Protein AF-A0A1S1N8Z8-F1 (afdb_monomer_lite)

Organism: NCBI:txid327939

Sequence (126 aa):
MLSERLNSHNNQYVTSILIVSSILLLSACQHTKTEQGKPEKHYDFDHKVHYEQTQYNNAHYLLQIKSDNYRHFLQQSVFLLRHSKRLCQGSTAQITLQQGVQSLEKLPTSPRPYQPDLIAEVRCIK

Structure (mmCIF, N/CA/C/O backbone):
data_AF-A0A1S1N8Z8-F1
#
_entry.id   AF-A0A1S1N8Z8-F1
#
loop_
_atom_site.group_PDB
_atom_site.id
_atom_site.type_symbol
_atom_site.label_atom_id
_atom_site.label_alt_id
_atom_site.label_comp_id
_atom_site.label_asym_id
_atom_site.label_entity_id
_atom_site.label_seq_id
_atom_site.pdbx_PDB_ins_code
_atom_site.Cartn_x
_atom_site.Cartn_y
_atom_site.Cartn_z
_atom_site.occupancy
_atom_site.B_iso_or_equiv
_atom_site.auth_seq_id
_atom_site.auth_comp_id
_atom_site.auth_asym_id
_atom_site.auth_atom_id
_atom_site.pdbx_PDB_model_num
ATOM 1 N N . MET A 1 1 ? -41.726 22.621 59.724 1.00 53.00 1 MET A N 1
ATOM 2 C CA . MET A 1 1 ? -42.323 22.272 58.414 1.00 53.00 1 MET A CA 1
ATOM 3 C C . MET A 1 1 ? -41.849 23.145 57.238 1.00 53.00 1 MET A C 1
ATOM 5 O O . MET A 1 1 ? -41.578 22.581 56.188 1.00 53.00 1 MET A O 1
ATOM 9 N N . LEU A 1 2 ? -41.697 24.479 57.354 1.00 53.66 2 LEU A N 1
ATOM 10 C CA . LEU A 1 2 ? -41.167 25.317 56.247 1.00 53.66 2 LEU A CA 1
ATOM 11 C C . LEU A 1 2 ? -39.653 25.136 55.988 1.00 53.66 2 LEU A C 1
ATOM 13 O O . LEU A 1 2 ? -39.215 25.155 54.841 1.00 53.66 2 LEU A O 1
ATOM 17 N N . SER A 1 3 ? -38.866 24.915 57.047 1.00 52.09 3 SER A N 1
ATOM 18 C CA . SER A 1 3 ? -37.403 24.746 56.972 1.00 52.09 3 SER A CA 1
ATOM 19 C C . SER A 1 3 ? -36.970 23.482 56.206 1.00 52.09 3 SER A C 1
ATOM 21 O O . SER A 1 3 ? -36.015 23.529 55.435 1.00 52.09 3 SER A O 1
ATOM 23 N N . GLU A 1 4 ? -37.714 22.378 56.320 1.00 53.31 4 GLU A N 1
ATOM 24 C CA . GLU A 1 4 ? -37.401 21.118 55.623 1.00 53.31 4 GLU A CA 1
ATOM 25 C C . GLU A 1 4 ? -37.649 21.201 54.108 1.00 53.31 4 GLU A C 1
ATOM 27 O O . GLU A 1 4 ? -36.895 20.625 53.324 1.00 53.31 4 GLU A O 1
ATOM 32 N N . ARG A 1 5 ? -38.657 21.975 53.671 1.00 52.47 5 ARG A N 1
ATOM 33 C CA . ARG A 1 5 ? -38.945 22.185 52.240 1.00 52.47 5 ARG A CA 1
ATOM 34 C C . ARG A 1 5 ? -37.878 23.034 51.543 1.00 52.47 5 ARG A C 1
ATOM 36 O O . ARG A 1 5 ? -37.499 22.719 50.420 1.00 52.47 5 ARG A O 1
ATOM 43 N N . LEU A 1 6 ? -37.357 24.068 52.209 1.00 55.50 6 LEU A N 1
ATOM 44 C CA . LEU A 1 6 ? -36.258 24.897 51.685 1.00 55.50 6 LEU A CA 1
ATOM 45 C C . LEU A 1 6 ? -34.965 24.084 51.505 1.00 55.50 6 LEU A C 1
ATOM 47 O O . LEU A 1 6 ? -34.266 24.240 50.506 1.00 55.50 6 LEU A O 1
ATOM 51 N N . ASN A 1 7 ? -34.687 23.169 52.438 1.00 57.97 7 ASN A N 1
ATOM 52 C CA . ASN A 1 7 ? -33.503 22.313 52.390 1.00 57.97 7 ASN A CA 1
ATOM 53 C C . ASN A 1 7 ? -33.595 21.255 51.271 1.00 57.97 7 ASN A C 1
ATOM 55 O O . ASN A 1 7 ? -32.620 20.987 50.572 1.00 57.97 7 ASN A O 1
ATOM 59 N N . SER A 1 8 ? -34.795 20.707 51.043 1.00 59.22 8 SER A N 1
ATOM 60 C CA . SER A 1 8 ? -35.063 19.767 49.948 1.00 59.22 8 SER A CA 1
ATOM 61 C C . SER A 1 8 ? -34.877 20.406 48.565 1.00 59.22 8 SER A C 1
ATOM 63 O O . SER A 1 8 ? -34.220 19.810 47.712 1.00 59.22 8 SER A O 1
ATOM 65 N N . HIS A 1 9 ? -35.366 21.635 48.358 1.00 60.66 9 HIS A N 1
ATOM 66 C CA . HIS A 1 9 ? -35.179 22.347 47.092 1.00 60.66 9 HIS A CA 1
ATOM 67 C C . HIS A 1 9 ? -33.708 22.686 46.825 1.00 60.66 9 HIS A C 1
ATOM 69 O O . HIS A 1 9 ? -33.224 22.426 45.726 1.00 60.66 9 HIS A O 1
ATOM 75 N N . ASN A 1 10 ? -32.968 23.188 47.821 1.00 65.81 10 ASN A N 1
ATOM 76 C CA . ASN A 1 10 ? -31.536 23.475 47.664 1.00 65.81 10 ASN A CA 1
ATOM 77 C C . ASN A 1 10 ? -30.730 22.228 47.280 1.00 65.81 10 ASN A C 1
ATOM 79 O O . ASN A 1 10 ? -29.879 22.296 46.396 1.00 65.81 10 ASN A O 1
ATOM 83 N N . ASN A 1 11 ? -31.035 21.074 47.877 1.00 69.19 11 ASN A N 1
ATOM 84 C CA . ASN A 1 11 ? -30.355 19.821 47.550 1.00 69.19 11 ASN A CA 1
ATOM 85 C C . ASN A 1 11 ? -30.661 19.348 46.111 1.00 69.19 11 ASN A C 1
ATOM 87 O O . ASN A 1 11 ? -29.798 18.804 45.420 1.00 69.19 11 ASN A O 1
ATOM 91 N N . GLN A 1 12 ? -31.873 19.621 45.619 1.00 76.31 12 GLN A N 1
ATOM 92 C CA . GLN A 1 12 ? -32.294 19.311 44.249 1.00 76.31 12 GLN A CA 1
ATOM 93 C C . GLN A 1 12 ? -31.627 20.223 43.197 1.00 76.31 12 GLN A C 1
ATOM 95 O O . GLN A 1 12 ?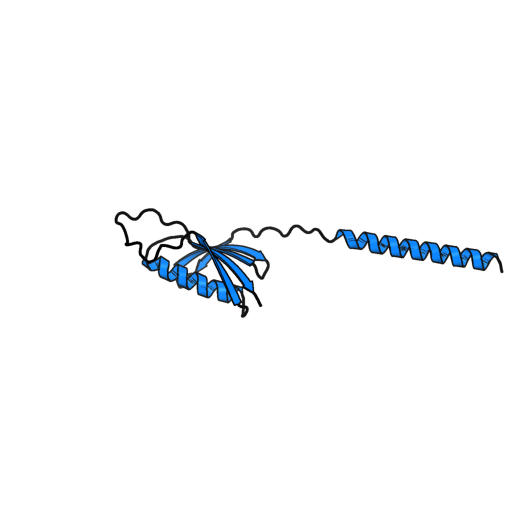 -31.274 19.771 42.105 1.00 76.31 12 GLN A O 1
ATOM 100 N N . TYR A 1 13 ? -31.376 21.492 43.535 1.00 79.06 13 TYR A N 1
ATOM 101 C CA . TYR A 1 13 ? -30.597 22.405 42.691 1.00 79.06 13 TYR A CA 1
ATOM 102 C C . TYR A 1 13 ? -29.112 22.029 42.656 1.00 79.06 13 TYR A C 1
ATOM 104 O O . TYR A 1 13 ? -28.520 21.981 41.579 1.00 79.06 13 TYR A O 1
ATOM 112 N N . VAL A 1 14 ? -28.520 21.696 43.807 1.00 78.69 14 VAL A N 1
ATOM 113 C CA . VAL A 1 14 ? -27.109 21.279 43.899 1.00 78.69 14 VAL A CA 1
ATOM 114 C C . VAL A 1 14 ? -26.858 19.992 43.109 1.00 78.69 14 VAL A C 1
ATOM 116 O O . VAL A 1 14 ? -25.896 19.915 42.347 1.00 78.69 14 VAL A O 1
ATOM 119 N N . THR A 1 15 ? -27.752 19.005 43.213 1.00 76.81 15 THR A N 1
ATOM 120 C CA . THR A 1 15 ? -27.665 17.766 42.419 1.00 76.81 15 THR A CA 1
ATOM 121 C C . THR A 1 15 ? -27.813 18.025 40.920 1.00 76.81 15 THR A C 1
ATOM 123 O O . THR A 1 15 ? -27.038 17.484 40.134 1.00 76.81 15 THR A O 1
ATOM 126 N N . SER A 1 16 ? -28.724 18.910 40.511 1.00 79.31 16 SER A N 1
ATOM 127 C CA . SER A 1 16 ? -28.884 19.288 39.098 1.00 79.31 16 SER A CA 1
ATOM 128 C C . SER A 1 16 ? -27.631 19.976 38.535 1.00 79.31 16 SER A C 1
ATOM 130 O O . SER A 1 16 ? -27.189 19.649 37.434 1.00 79.31 16 SER A O 1
ATOM 132 N N . ILE A 1 17 ? -27.002 20.870 39.307 1.00 83.62 17 ILE A N 1
ATOM 133 C CA . ILE A 1 17 ? -25.749 21.544 38.924 1.00 83.62 17 ILE A CA 1
ATOM 134 C C . ILE A 1 17 ? -24.599 20.535 38.783 1.00 83.62 17 ILE A C 1
ATOM 136 O O . ILE A 1 17 ? -23.828 20.610 37.824 1.00 83.62 17 ILE A O 1
ATOM 140 N N . LEU A 1 18 ? -24.499 19.559 39.691 1.00 81.88 18 LEU A N 1
ATOM 141 C CA . LEU A 1 18 ? -23.475 18.509 39.635 1.00 81.88 18 LEU A CA 1
ATOM 142 C C . LEU A 1 18 ? -23.629 17.607 38.403 1.00 81.88 18 LEU A C 1
ATOM 144 O O . LEU A 1 18 ? -22.630 17.251 37.777 1.00 81.88 18 LEU A O 1
ATOM 148 N N . ILE A 1 19 ? -24.863 17.277 38.018 1.00 85.19 19 IL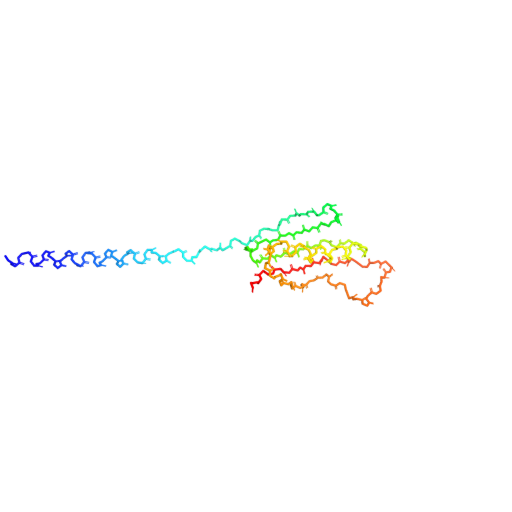E A N 1
ATOM 149 C CA . ILE A 1 19 ? -25.148 16.470 36.823 1.00 85.19 19 ILE A CA 1
ATOM 150 C C . ILE A 1 19 ? -24.776 17.241 35.551 1.00 85.19 19 ILE A C 1
ATOM 152 O O . ILE A 1 19 ? -24.074 16.706 34.695 1.00 85.19 19 ILE A O 1
ATOM 156 N N . VAL A 1 20 ? -25.180 18.510 35.440 1.00 83.94 20 VAL A N 1
ATOM 157 C CA . VAL A 1 20 ? -24.859 19.350 34.271 1.00 83.94 20 VAL A CA 1
ATOM 158 C C . VAL A 1 20 ? -23.349 19.573 34.142 1.00 83.94 20 VAL A C 1
ATOM 160 O O . VAL A 1 20 ? -22.803 19.444 33.047 1.00 83.94 20 VAL A O 1
ATOM 163 N N . SER A 1 21 ? -22.658 19.834 35.256 1.00 81.06 21 SER A N 1
ATOM 164 C CA . SER A 1 21 ? -21.194 19.960 35.296 1.00 81.06 21 SER A CA 1
ATOM 165 C C . SER A 1 21 ? -20.501 18.677 34.823 1.00 81.06 21 SER A C 1
ATOM 167 O O . SER A 1 21 ? -19.583 18.719 34.004 1.00 81.06 21 SER A O 1
ATOM 169 N N . SER A 1 22 ? -21.009 17.521 35.258 1.00 78.88 22 SER A N 1
ATOM 170 C CA . SER A 1 22 ? -20.484 16.216 34.854 1.00 78.88 22 SER A CA 1
ATOM 171 C C . SER A 1 22 ? -20.654 15.982 33.349 1.00 78.88 22 SER A C 1
ATOM 173 O O . SER A 1 22 ? -19.701 15.583 32.691 1.00 78.88 22 SER A O 1
ATOM 175 N N . ILE A 1 23 ? -21.817 16.298 32.767 1.00 80.50 23 ILE A N 1
ATOM 176 C CA . ILE A 1 23 ? -22.068 16.145 31.320 1.00 80.50 23 ILE A CA 1
ATOM 177 C C . ILE A 1 23 ? -21.126 17.029 30.485 1.00 80.50 23 ILE A C 1
ATOM 179 O O . ILE A 1 23 ? -20.619 16.584 29.455 1.00 80.50 23 ILE A O 1
ATOM 183 N N . LEU A 1 24 ? -20.846 18.257 30.934 1.00 77.38 24 LEU A N 1
ATOM 184 C CA . LEU A 1 24 ? -19.939 19.172 30.231 1.00 77.38 24 LEU A CA 1
ATOM 185 C C . LEU A 1 24 ? -18.493 18.650 30.200 1.00 77.38 24 LEU A C 1
ATOM 187 O O . LEU A 1 24 ? -17.830 18.758 29.166 1.00 77.38 24 LEU A O 1
ATOM 191 N N . LEU A 1 25 ? -18.026 18.011 31.278 1.00 76.12 25 LEU A N 1
ATOM 192 C CA . LEU A 1 25 ? -16.676 17.441 31.358 1.00 76.12 25 LEU A CA 1
ATOM 193 C C . LEU A 1 25 ? -16.454 16.240 30.418 1.00 76.12 25 LEU A C 1
ATOM 195 O O . LEU A 1 25 ? -15.333 16.046 29.951 1.00 76.12 25 LEU A O 1
ATOM 199 N N . LEU A 1 26 ? -17.495 15.473 30.064 1.00 71.06 26 LEU A N 1
ATOM 200 C CA . LEU A 1 26 ? -17.364 14.347 29.122 1.00 71.06 26 LEU A CA 1
ATOM 201 C C . LEU A 1 26 ? -17.182 14.790 27.657 1.00 71.06 26 LEU A C 1
ATOM 203 O O . LEU A 1 26 ? -16.719 14.002 26.830 1.00 71.06 26 LEU A O 1
ATOM 207 N N . SER A 1 27 ? -17.508 16.040 27.311 1.00 67.06 27 SER A N 1
ATOM 208 C CA . SER A 1 27 ? -17.385 16.534 25.929 1.00 67.06 27 SER A CA 1
ATOM 209 C C . SER A 1 27 ? -15.939 16.841 25.498 1.00 67.06 27 SER A C 1
ATOM 211 O O . SER A 1 27 ? -15.660 16.948 24.304 1.00 67.06 27 SER A O 1
ATOM 213 N N . ALA A 1 28 ? -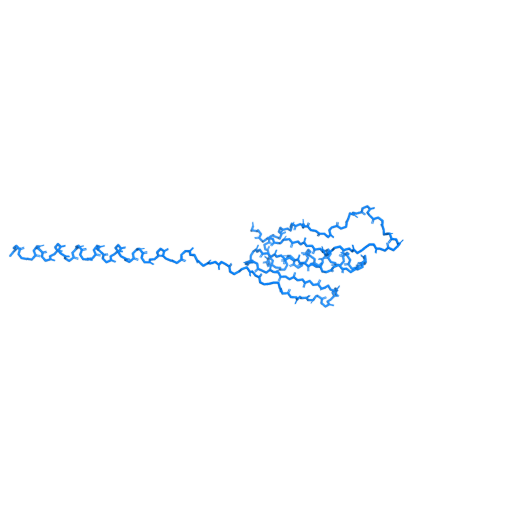14.995 16.909 26.444 1.00 63.03 28 ALA A N 1
ATOM 214 C CA . ALA A 1 28 ? -13.595 17.261 26.190 1.00 63.03 28 ALA A CA 1
ATOM 215 C C . ALA A 1 28 ? -12.748 16.138 25.545 1.00 63.03 28 ALA A C 1
ATOM 217 O O . ALA A 1 28 ? -11.620 16.388 25.124 1.00 63.03 28 ALA A O 1
ATOM 218 N N . CYS A 1 29 ? -13.264 14.908 25.425 1.00 65.12 29 CYS A N 1
ATOM 219 C CA . CYS A 1 29 ? -12.499 13.758 24.917 1.00 65.12 29 CYS A CA 1
ATOM 220 C C . CYS A 1 29 ? -12.550 13.547 23.387 1.00 65.12 29 CYS A C 1
ATOM 222 O O . CYS A 1 29 ? -12.017 12.555 22.899 1.00 65.12 29 CYS A O 1
ATOM 224 N N . GLN A 1 30 ? -13.163 14.438 22.602 1.00 65.94 30 GLN A N 1
ATOM 225 C CA . GLN A 1 30 ? -13.449 14.186 21.173 1.00 65.94 30 GLN A CA 1
ATOM 226 C C . GLN A 1 30 ? -12.334 14.594 20.184 1.00 65.94 30 GLN A C 1
ATOM 228 O O . GLN A 1 30 ? -12.548 14.546 18.974 1.00 65.94 30 GLN A O 1
ATOM 233 N N . HIS A 1 31 ? -11.138 14.995 20.635 1.00 58.78 31 HIS A N 1
ATOM 234 C CA . HIS A 1 31 ? -10.078 15.434 19.713 1.00 58.78 31 HIS A CA 1
ATOM 235 C C . HIS A 1 31 ? -8.696 14.858 20.033 1.00 58.78 31 HIS A C 1
ATOM 237 O O . HIS A 1 31 ? -7.738 15.579 20.303 1.00 58.78 31 HIS A O 1
ATOM 243 N N . THR A 1 32 ? -8.563 13.537 19.951 1.00 60.44 32 THR A N 1
ATOM 244 C CA . THR A 1 32 ? -7.251 12.924 19.719 1.00 60.44 32 THR A CA 1
ATOM 245 C C . THR A 1 32 ? -6.953 12.996 18.227 1.00 60.44 32 THR A C 1
ATOM 247 O O . THR A 1 32 ? -7.586 12.297 17.434 1.00 60.44 32 THR A O 1
ATOM 250 N N . LYS A 1 33 ? -5.996 13.842 17.827 1.00 58.69 33 LYS A N 1
ATOM 251 C CA . LYS A 1 33 ? -5.415 13.777 16.481 1.00 58.69 33 LYS A CA 1
ATOM 252 C C . LYS A 1 33 ? -4.877 12.360 16.292 1.00 58.69 33 LYS A C 1
ATOM 254 O O . LYS A 1 33 ? -3.981 11.953 17.024 1.00 58.69 33 LYS A O 1
ATOM 259 N N . THR A 1 34 ? -5.446 11.603 15.358 1.00 58.94 34 THR A N 1
ATOM 260 C CA . THR A 1 34 ? -4.871 10.325 14.933 1.00 58.94 34 THR A CA 1
ATOM 261 C C . THR A 1 34 ? -3.442 10.608 14.490 1.00 58.94 34 THR A C 1
ATOM 263 O O . THR A 1 34 ? -3.244 11.402 13.567 1.00 58.94 34 THR A O 1
ATOM 266 N N . GLU A 1 35 ? -2.449 10.032 15.172 1.00 60.44 35 GLU A N 1
ATOM 267 C CA . GLU A 1 35 ? -1.073 10.103 14.690 1.00 60.44 35 GL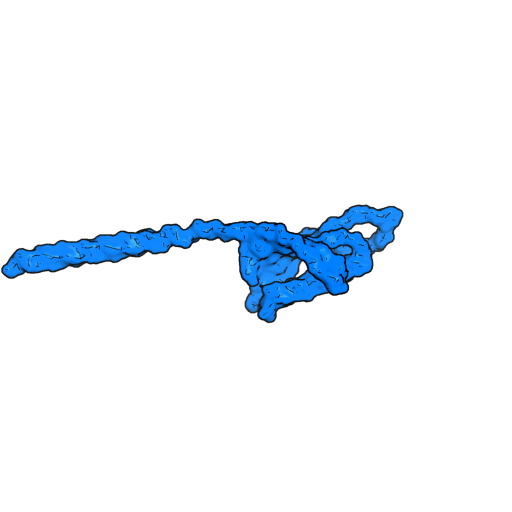U A CA 1
ATOM 268 C C . GLU A 1 35 ? -1.065 9.544 13.268 1.00 60.44 35 GLU A C 1
ATOM 270 O O . GLU A 1 35 ? -1.493 8.414 13.029 1.00 60.44 35 GLU A O 1
ATOM 275 N N . GLN A 1 36 ? -0.656 10.363 12.299 1.00 68.62 36 GLN A N 1
ATOM 276 C CA . GLN A 1 36 ? -0.410 9.857 10.958 1.00 68.62 36 GLN A CA 1
ATOM 277 C C . GLN A 1 36 ? 0.671 8.786 11.089 1.00 68.62 36 GLN A C 1
ATOM 279 O O . GLN A 1 36 ? 1.731 9.057 11.658 1.00 68.62 36 GLN A O 1
ATOM 284 N N . GLY A 1 37 ? 0.383 7.573 10.609 1.00 76.25 37 GLY A N 1
ATOM 285 C CA . GLY A 1 37 ? 1.346 6.480 10.645 1.00 76.25 37 GLY A CA 1
ATOM 286 C C . GLY A 1 37 ? 2.691 6.934 10.088 1.00 76.25 37 GLY A C 1
ATOM 287 O O . GLY A 1 37 ? 2.751 7.663 9.094 1.00 76.25 37 GLY A O 1
ATOM 288 N N . LYS A 1 38 ? 3.780 6.525 10.734 1.00 90.75 38 LYS A N 1
ATOM 289 C CA . LYS A 1 38 ? 5.118 6.739 10.184 1.00 90.75 38 LYS A CA 1
ATOM 290 C C . LYS A 1 38 ? 5.382 5.677 9.112 1.00 90.75 38 LYS A C 1
ATOM 292 O O . LYS A 1 38 ? 4.955 4.538 9.296 1.00 90.75 38 LYS A O 1
ATOM 297 N N . PRO A 1 39 ? 6.070 6.021 8.013 1.00 94.19 39 PRO A N 1
ATOM 298 C CA . PRO A 1 39 ? 6.477 5.034 7.027 1.00 94.19 39 PRO A CA 1
ATOM 299 C C . PRO A 1 39 ? 7.509 4.086 7.640 1.00 94.19 39 PRO A C 1
ATOM 301 O O . PRO A 1 39 ? 8.576 4.505 8.095 1.00 94.19 39 PRO A O 1
ATOM 304 N N . GLU A 1 40 ? 7.189 2.798 7.640 1.00 95.56 40 GLU A N 1
ATOM 305 C CA . GLU A 1 40 ? 8.068 1.730 8.101 1.00 95.56 40 GLU A CA 1
ATOM 306 C C . GLU A 1 40 ? 8.653 0.983 6.907 1.00 95.56 40 GLU A C 1
ATOM 308 O O . GLU A 1 40 ? 7.930 0.625 5.978 1.00 95.56 40 GLU A O 1
ATOM 313 N N . LYS A 1 41 ? 9.963 0.729 6.930 1.00 95.88 41 LYS A N 1
ATOM 314 C CA . LYS A 1 41 ? 10.650 -0.025 5.877 1.00 95.88 41 LYS A CA 1
ATOM 315 C C . LYS A 1 41 ? 10.552 -1.517 6.151 1.00 95.88 41 LYS A C 1
ATOM 317 O O . LYS A 1 41 ? 10.954 -1.981 7.214 1.00 95.88 41 LYS A O 1
ATOM 322 N N . HIS A 1 42 ? 10.101 -2.256 5.150 1.00 96.06 42 HIS A N 1
ATOM 323 C CA . HIS A 1 42 ? 9.880 -3.692 5.200 1.00 96.06 42 HIS A CA 1
ATOM 324 C C . HIS A 1 42 ? 10.518 -4.387 3.995 1.00 96.06 42 HIS A C 1
ATOM 326 O O . HIS A 1 42 ? 10.855 -3.766 2.979 1.00 96.06 42 HIS A O 1
ATOM 332 N N . TYR A 1 43 ? 10.693 -5.700 4.122 1.00 94.00 43 TYR A N 1
ATOM 333 C CA . TYR A 1 43 ? 11.244 -6.539 3.068 1.00 94.00 43 TYR A CA 1
ATOM 334 C C . TYR A 1 43 ? 10.546 -7.899 3.036 1.00 94.00 43 TYR A C 1
ATOM 336 O O . TYR A 1 43 ? 10.515 -8.612 4.038 1.00 94.00 43 TYR A O 1
ATOM 344 N N . ASP A 1 44 ? 9.994 -8.257 1.879 1.00 90.50 44 ASP A N 1
ATOM 345 C CA . ASP A 1 44 ? 9.518 -9.610 1.599 1.00 90.50 44 ASP A CA 1
ATOM 346 C C . ASP A 1 44 ? 10.702 -10.462 1.137 1.00 90.50 44 ASP A C 1
ATOM 348 O O . ASP A 1 44 ? 11.184 -10.312 0.014 1.00 90.50 44 ASP A O 1
ATOM 352 N N . PHE A 1 45 ? 11.169 -11.356 2.006 1.00 88.06 45 PHE A N 1
ATOM 353 C CA . PHE A 1 45 ? 12.311 -12.223 1.726 1.00 88.06 45 PHE A CA 1
ATOM 354 C C . PHE A 1 45 ? 12.033 -13.251 0.623 1.00 88.06 45 PHE A C 1
ATOM 356 O O . PHE A 1 45 ? 12.945 -13.558 -0.147 1.00 88.06 45 PHE A O 1
ATOM 363 N N . ASP A 1 46 ? 10.796 -13.743 0.510 1.00 85.44 46 ASP A N 1
ATOM 364 C CA . ASP A 1 46 ? 10.441 -14.807 -0.435 1.00 85.44 46 ASP A CA 1
ATOM 365 C C . ASP A 1 46 ? 10.467 -14.286 -1.876 1.00 85.44 46 ASP A C 1
ATOM 367 O O . ASP A 1 46 ? 10.977 -14.942 -2.787 1.00 85.44 46 ASP A O 1
ATOM 371 N N . HIS A 1 47 ? 9.945 -13.073 -2.079 1.00 86.50 47 HIS A N 1
ATOM 372 C CA . HIS A 1 47 ? 9.836 -12.448 -3.403 1.00 86.50 47 HIS A CA 1
ATOM 373 C C . HIS A 1 47 ? 10.843 -11.315 -3.624 1.00 86.50 47 HIS A C 1
ATOM 375 O O . HIS A 1 47 ? 10.841 -10.705 -4.690 1.00 86.50 47 HIS A O 1
ATOM 381 N N . LYS A 1 48 ? 11.716 -11.057 -2.642 1.00 89.94 48 LYS A N 1
ATOM 382 C CA . LYS A 1 48 ? 12.763 -10.025 -2.660 1.00 89.94 48 LYS A CA 1
ATOM 383 C C . LYS A 1 48 ? 12.227 -8.617 -2.942 1.00 89.94 48 LYS A C 1
ATOM 385 O O . LYS A 1 48 ? 12.803 -7.867 -3.728 1.00 89.94 48 LYS A O 1
ATOM 390 N N . VAL A 1 49 ? 11.112 -8.257 -2.304 1.00 90.62 49 VAL A N 1
ATOM 391 C CA . VAL A 1 49 ? 10.436 -6.965 -2.512 1.00 90.62 49 VAL A CA 1
ATOM 392 C C . VAL A 1 49 ? 10.712 -6.024 -1.343 1.00 90.62 49 VAL A C 1
ATOM 394 O O . VAL A 1 49 ? 10.326 -6.301 -0.210 1.00 90.62 49 VAL A O 1
ATOM 397 N N . HIS A 1 50 ? 11.338 -4.880 -1.624 1.00 93.38 50 HIS A N 1
ATOM 398 C CA . HIS A 1 50 ? 11.464 -3.775 -0.671 1.00 93.38 50 HIS A CA 1
ATOM 399 C C . HIS A 1 50 ? 10.231 -2.875 -0.740 1.00 93.38 50 HIS A C 1
ATOM 401 O O . HIS A 1 50 ? 9.829 -2.454 -1.827 1.00 93.38 50 HIS A O 1
ATOM 407 N N . TYR A 1 51 ? 9.655 -2.540 0.410 1.00 95.12 51 TYR A N 1
ATOM 408 C CA . TYR A 1 51 ? 8.514 -1.634 0.464 1.00 95.12 51 TYR A CA 1
ATOM 409 C C . TYR A 1 51 ? 8.498 -0.805 1.745 1.00 95.12 51 TYR A C 1
ATOM 411 O O . TYR A 1 51 ? 9.068 -1.181 2.766 1.00 95.12 51 TYR A O 1
ATOM 419 N N . GLU A 1 52 ? 7.839 0.341 1.676 1.00 96.56 52 GLU A N 1
ATOM 420 C CA . GLU A 1 52 ? 7.467 1.145 2.829 1.00 96.56 52 GLU A CA 1
ATOM 421 C C . GLU A 1 52 ? 5.966 0.987 3.082 1.00 96.56 52 GLU A C 1
ATOM 423 O O . GLU A 1 52 ? 5.167 0.976 2.142 1.00 96.56 52 GLU A O 1
ATOM 428 N N . GLN A 1 53 ? 5.588 0.834 4.350 1.00 96.94 53 GLN A N 1
ATOM 429 C CA . GLN A 1 53 ? 4.200 0.741 4.781 1.00 96.94 53 GLN A CA 1
ATOM 430 C C . GLN A 1 53 ? 3.902 1.840 5.790 1.00 96.94 53 GLN A C 1
ATOM 432 O O . GLN A 1 53 ? 4.553 1.932 6.828 1.00 96.94 53 GLN A O 1
ATOM 437 N N . THR A 1 54 ? 2.863 2.616 5.512 1.00 96.62 54 THR A N 1
ATOM 438 C CA . THR A 1 54 ? 2.295 3.569 6.461 1.00 96.62 54 THR A CA 1
ATOM 439 C C . THR A 1 54 ? 0.913 3.082 6.866 1.00 96.62 54 THR A C 1
ATOM 441 O O . THR A 1 54 ? 0.022 2.973 6.026 1.00 96.62 54 THR A O 1
ATOM 444 N N . GLN A 1 55 ? 0.710 2.792 8.150 1.00 95.50 55 GLN A N 1
ATOM 445 C CA . GLN A 1 55 ? -0.604 2.435 8.684 1.00 95.50 55 GLN A CA 1
ATOM 446 C C . GLN A 1 55 ? -1.301 3.685 9.227 1.00 95.50 55 GLN A C 1
ATOM 448 O O . GLN A 1 55 ? -0.900 4.218 10.257 1.00 95.50 55 GLN A O 1
ATOM 453 N N . TYR A 1 56 ? -2.361 4.145 8.562 1.00 93.56 56 TYR A N 1
ATOM 454 C CA . TYR A 1 56 ? -3.171 5.258 9.069 1.00 93.56 56 TYR A CA 1
ATOM 455 C C . TYR A 1 56 ? -4.155 4.792 10.144 1.00 93.56 56 TYR A C 1
ATOM 457 O O . TYR A 1 56 ? -4.409 5.509 11.106 1.00 93.56 56 TYR A O 1
ATOM 465 N N . ASN A 1 57 ? -4.729 3.596 9.972 1.00 92.88 57 ASN A N 1
ATOM 466 C CA . ASN A 1 57 ? -5.533 2.881 10.966 1.00 92.88 57 ASN A CA 1
ATOM 467 C C . ASN A 1 57 ? -5.663 1.395 10.568 1.00 92.88 57 ASN A C 1
ATOM 469 O O . ASN A 1 57 ? -5.093 0.961 9.572 1.00 92.88 57 ASN A O 1
ATOM 473 N N . ASN A 1 58 ? -6.435 0.607 11.322 1.00 92.31 58 ASN A N 1
ATOM 474 C CA . ASN A 1 58 ? -6.619 -0.838 11.090 1.00 92.31 58 ASN A CA 1
ATOM 475 C C . ASN A 1 58 ? -7.326 -1.210 9.770 1.00 92.31 58 ASN A C 1
ATOM 477 O O . ASN A 1 58 ? -7.464 -2.389 9.463 1.00 92.31 58 ASN A O 1
ATOM 481 N N . ALA A 1 59 ? -7.826 -0.234 9.015 1.00 95.44 59 ALA A N 1
ATOM 482 C CA . ALA A 1 59 ? -8.527 -0.435 7.754 1.00 95.44 59 ALA A CA 1
ATOM 483 C C . ALA A 1 59 ? -7.978 0.448 6.623 1.00 95.44 59 ALA A C 1
ATOM 485 O O . ALA A 1 59 ? -8.597 0.505 5.563 1.00 95.44 59 ALA A O 1
ATOM 486 N N . HIS A 1 60 ? -6.861 1.153 6.830 1.00 96.12 60 HIS A N 1
ATOM 487 C CA . HIS A 1 60 ? -6.319 2.095 5.855 1.00 96.12 60 HIS A CA 1
ATOM 488 C C . HIS A 1 60 ? -4.788 2.159 5.923 1.00 96.12 60 HIS A C 1
ATOM 490 O O . HIS A 1 60 ? -4.208 2.541 6.943 1.00 96.12 60 HIS A O 1
ATOM 496 N N . TYR A 1 61 ? -4.155 1.821 4.800 1.00 97.12 61 TYR A N 1
ATOM 497 C CA . TYR A 1 61 ? -2.710 1.699 4.650 1.00 97.12 61 TYR A CA 1
ATOM 498 C C . TYR A 1 61 ? -2.235 2.373 3.359 1.00 97.12 61 TYR A C 1
ATOM 500 O O . TYR A 1 61 ? -2.932 2.330 2.346 1.00 97.12 61 TYR A O 1
ATOM 508 N N . LEU A 1 62 ? -1.023 2.921 3.375 1.00 96.94 62 LEU A N 1
ATOM 509 C CA . LEU A 1 62 ? -0.272 3.292 2.176 1.00 96.94 62 LEU A CA 1
ATOM 510 C C . LEU A 1 62 ? 0.890 2.315 2.000 1.00 96.94 62 LEU A C 1
ATOM 512 O O . LEU A 1 62 ? 1.639 2.064 2.946 1.00 96.94 62 LEU A O 1
ATOM 516 N N . LEU A 1 63 ? 1.041 1.790 0.791 1.00 96.81 63 LEU A N 1
ATOM 517 C CA . LEU A 1 63 ? 2.140 0.924 0.390 1.00 96.81 63 LEU A CA 1
ATOM 518 C C . LEU A 1 63 ? 2.955 1.621 -0.697 1.00 96.81 63 LEU A C 1
ATOM 520 O O . LEU A 1 63 ? 2.412 1.990 -1.737 1.00 96.81 63 LEU A O 1
ATOM 524 N N . GLN A 1 64 ? 4.258 1.761 -0.469 1.00 95.12 64 GLN A N 1
ATOM 525 C CA . GLN A 1 64 ? 5.218 2.245 -1.456 1.00 95.12 64 GLN A CA 1
ATOM 526 C C . GLN A 1 64 ? 6.245 1.150 -1.738 1.00 95.12 64 GLN A C 1
ATOM 528 O O . GLN A 1 64 ? 7.186 0.933 -0.977 1.00 95.12 64 GLN A O 1
ATOM 533 N N . ILE A 1 65 ? 6.051 0.440 -2.841 1.00 93.75 65 ILE A N 1
ATOM 534 C CA . ILE A 1 65 ? 6.884 -0.679 -3.271 1.00 93.75 65 ILE A CA 1
ATOM 535 C C . ILE A 1 65 ? 7.997 -0.140 -4.168 1.00 93.75 65 ILE A C 1
ATOM 537 O O . ILE A 1 65 ? 7.726 0.493 -5.192 1.00 93.75 65 ILE A O 1
ATOM 541 N N . LYS A 1 66 ? 9.253 -0.382 -3.783 1.00 90.81 66 LYS A N 1
ATOM 542 C CA . LYS A 1 66 ? 10.416 0.180 -4.478 1.00 90.81 66 LYS A CA 1
ATOM 543 C C . LYS A 1 66 ? 10.574 -0.435 -5.859 1.00 90.81 66 LYS A C 1
ATOM 545 O O . LYS A 1 66 ? 10.588 -1.658 -5.983 1.00 90.81 66 LYS A O 1
ATOM 550 N N . SER A 1 67 ? 10.712 0.405 -6.881 1.00 83.31 67 SER A N 1
ATOM 551 C CA . SER A 1 67 ? 10.930 -0.068 -8.248 1.00 83.31 67 SER A CA 1
ATOM 552 C C . SER A 1 67 ? 12.299 -0.743 -8.399 1.00 83.31 67 SER A C 1
ATOM 554 O O . SER A 1 67 ? 13.283 -0.323 -7.795 1.00 83.31 67 SER A O 1
ATOM 556 N N . ASP A 1 68 ? 12.363 -1.774 -9.245 1.00 77.94 68 ASP A N 1
ATOM 557 C CA . ASP A 1 68 ? 13.597 -2.498 -9.579 1.00 77.94 68 ASP A CA 1
ATOM 558 C C . ASP A 1 68 ? 13.620 -2.833 -11.086 1.00 77.94 68 ASP A C 1
ATOM 560 O O . ASP A 1 68 ? 13.725 -1.932 -11.919 1.00 77.94 68 ASP A O 1
ATOM 564 N N . ASN A 1 69 ? 13.484 -4.107 -11.465 1.00 72.88 69 ASN A N 1
ATOM 565 C CA . ASN A 1 69 ? 13.583 -4.589 -12.840 1.00 72.88 69 ASN A CA 1
ATOM 566 C C . ASN A 1 69 ? 12.250 -5.179 -13.333 1.00 72.88 69 ASN A C 1
ATOM 568 O O . ASN A 1 69 ? 11.351 -5.478 -12.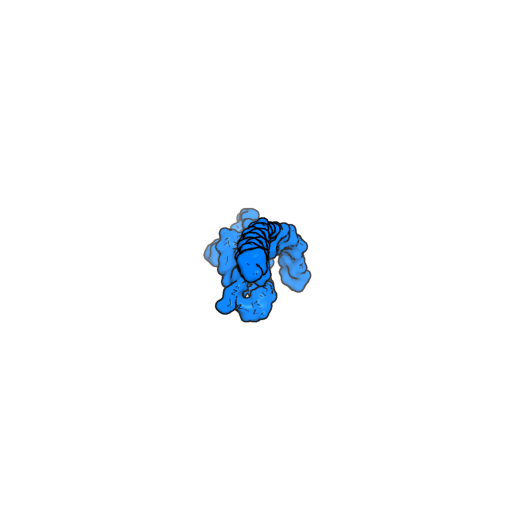553 1.00 72.88 69 ASN A O 1
ATOM 572 N N . TYR A 1 70 ? 12.117 -5.407 -14.644 1.00 67.19 70 TYR A N 1
ATOM 573 C CA . TYR A 1 70 ? 10.859 -5.897 -15.234 1.00 67.19 70 TYR A CA 1
ATOM 574 C C . TYR A 1 70 ? 10.390 -7.249 -14.682 1.00 67.19 70 TYR A C 1
ATOM 576 O O . TYR A 1 70 ? 9.191 -7.450 -14.503 1.00 67.19 70 TYR A O 1
ATOM 584 N N . ARG A 1 71 ? 11.312 -8.179 -14.387 1.00 67.75 71 ARG A N 1
ATOM 585 C CA . ARG A 1 71 ? 10.924 -9.458 -13.769 1.00 67.75 71 ARG A CA 1
ATOM 586 C C . ARG A 1 71 ? 10.393 -9.241 -12.352 1.00 67.75 71 ARG A C 1
ATOM 588 O O . ARG A 1 71 ? 9.461 -9.931 -11.949 1.00 67.75 71 ARG A O 1
ATOM 595 N N . HIS A 1 72 ? 10.934 -8.252 -11.645 1.00 74.62 72 HIS A N 1
ATOM 596 C CA . HIS A 1 72 ? 10.474 -7.857 -10.320 1.00 74.62 72 HIS A CA 1
ATOM 597 C C . HIS A 1 72 ? 9.162 -7.063 -10.365 1.00 74.62 72 HIS A C 1
ATOM 599 O O . HIS A 1 72 ? 8.370 -7.213 -9.447 1.00 74.62 72 HIS A O 1
ATOM 605 N N . PHE A 1 73 ? 8.836 -6.323 -11.432 1.00 74.62 73 PHE A N 1
ATOM 606 C CA . PHE A 1 73 ? 7.544 -5.621 -11.550 1.00 74.62 73 PHE A CA 1
ATOM 607 C C . PHE A 1 73 ? 6.335 -6.566 -11.427 1.00 74.62 73 PHE A C 1
ATOM 609 O O . PHE A 1 73 ? 5.368 -6.279 -10.714 1.00 74.62 73 PHE A O 1
ATOM 616 N N . LEU A 1 74 ? 6.398 -7.734 -12.078 1.00 79.81 74 LEU A N 1
ATOM 617 C CA . LEU A 1 74 ? 5.354 -8.753 -11.936 1.00 79.81 74 LEU A CA 1
ATOM 618 C C . LEU A 1 74 ? 5.264 -9.247 -10.485 1.00 79.81 74 LEU A C 1
ATOM 620 O O . LEU A 1 74 ? 4.170 -9.372 -9.936 1.00 79.81 74 LEU A O 1
ATOM 624 N N . GLN A 1 75 ? 6.412 -9.483 -9.846 1.00 85.25 75 GLN A N 1
ATOM 625 C CA . GLN A 1 75 ? 6.479 -9.906 -8.446 1.00 85.25 75 GLN A CA 1
ATOM 626 C C . GLN A 1 75 ? 5.931 -8.829 -7.500 1.00 85.25 75 GLN A C 1
ATOM 628 O O . GLN A 1 75 ? 5.184 -9.162 -6.589 1.00 85.25 75 GLN A O 1
ATOM 633 N N . GLN A 1 76 ? 6.210 -7.549 -7.754 1.00 87.00 76 GLN A N 1
ATOM 634 C CA . GLN A 1 76 ? 5.700 -6.397 -7.005 1.00 87.00 76 GLN A CA 1
ATOM 635 C C . GLN A 1 76 ? 4.178 -6.267 -7.124 1.00 87.00 76 GLN A C 1
ATOM 637 O O . GLN A 1 76 ? 3.499 -6.025 -6.128 1.00 87.00 76 GLN A O 1
ATOM 642 N N . SER A 1 77 ? 3.629 -6.497 -8.320 1.00 87.06 77 SER A N 1
ATOM 643 C CA . SER A 1 77 ? 2.180 -6.486 -8.556 1.00 87.06 77 SER A CA 1
ATOM 644 C C . SER A 1 77 ? 1.480 -7.619 -7.798 1.00 87.06 77 SER A C 1
ATOM 646 O O . SER A 1 77 ? 0.478 -7.399 -7.120 1.00 87.06 77 SER A O 1
ATOM 648 N N . VAL A 1 78 ? 2.030 -8.836 -7.851 1.00 90.69 78 VAL A N 1
ATOM 649 C CA . VAL A 1 78 ? 1.491 -9.988 -7.107 1.00 90.69 78 VAL A CA 1
ATOM 650 C C . VAL A 1 78 ? 1.659 -9.805 -5.595 1.00 90.69 78 VAL A C 1
ATOM 652 O O . VAL A 1 78 ? 0.745 -10.131 -4.833 1.00 90.69 78 VAL A O 1
ATOM 655 N N . PHE A 1 79 ? 2.794 -9.255 -5.158 1.00 93.69 79 PHE A N 1
ATOM 656 C CA . PHE A 1 79 ? 3.045 -8.882 -3.768 1.00 93.69 79 PHE A CA 1
ATOM 657 C C . PHE A 1 79 ? 1.975 -7.910 -3.268 1.00 93.69 79 PHE A C 1
ATOM 659 O O . PHE A 1 79 ? 1.349 -8.195 -2.248 1.00 93.69 79 PHE A O 1
ATOM 666 N N . LEU A 1 80 ? 1.693 -6.831 -4.010 1.00 94.50 80 LEU A N 1
ATOM 667 C CA . LEU A 1 80 ? 0.669 -5.848 -3.651 1.00 94.50 80 LEU A CA 1
ATOM 668 C C . LEU A 1 80 ? -0.681 -6.525 -3.392 1.00 94.50 80 LEU A C 1
ATOM 670 O O . LEU A 1 80 ? -1.289 -6.296 -2.347 1.00 94.50 80 LEU A O 1
ATOM 674 N N . LEU A 1 81 ? -1.128 -7.399 -4.297 1.00 94.62 81 LEU A N 1
ATOM 675 C CA . LEU A 1 81 ? -2.407 -8.104 -4.159 1.00 94.62 81 LEU A CA 1
ATOM 676 C C . LEU A 1 81 ? -2.441 -9.008 -2.916 1.00 94.62 81 LEU A C 1
ATOM 678 O O . LEU A 1 81 ? -3.377 -8.942 -2.114 1.00 94.62 81 LEU A O 1
ATOM 682 N N . ARG A 1 82 ? -1.410 -9.840 -2.726 1.00 95.12 82 ARG A N 1
ATOM 683 C CA . ARG A 1 82 ? -1.329 -10.787 -1.599 1.00 95.12 82 ARG A CA 1
ATOM 684 C C . ARG A 1 82 ? -1.208 -10.072 -0.258 1.00 95.12 82 ARG A C 1
ATOM 686 O O . ARG A 1 82 ? -1.894 -10.439 0.696 1.00 95.12 82 ARG A O 1
ATOM 693 N N . HIS A 1 83 ? -0.347 -9.060 -0.188 1.00 96.62 83 HIS A N 1
ATOM 694 C CA . HIS A 1 83 ? -0.108 -8.287 1.027 1.00 96.62 83 HIS A CA 1
ATOM 695 C C . HIS A 1 83 ? -1.347 -7.485 1.417 1.00 96.62 83 HIS A C 1
ATOM 697 O O . HIS A 1 83 ? -1.770 -7.549 2.568 1.00 96.62 83 HIS A O 1
ATOM 703 N N . SER A 1 84 ? -2.024 -6.856 0.451 1.00 96.81 84 SER A N 1
ATOM 704 C CA . SER A 1 84 ? -3.299 -6.163 0.690 1.00 96.81 84 SER A CA 1
ATOM 705 C C . SER A 1 84 ? -4.362 -7.102 1.265 1.00 96.81 84 SER A C 1
ATOM 707 O O . SER A 1 84 ? -5.046 -6.757 2.229 1.00 96.81 84 SER A O 1
ATOM 709 N N . LYS A 1 85 ? -4.477 -8.332 0.737 1.00 96.12 85 LYS A N 1
ATOM 710 C CA . LYS A 1 85 ? -5.419 -9.319 1.284 1.00 96.12 85 LYS A CA 1
ATOM 711 C C . LYS A 1 85 ? -5.060 -9.736 2.711 1.00 96.12 85 LYS A C 1
ATOM 713 O O . LYS A 1 85 ? -5.961 -9.892 3.535 1.00 96.12 85 LYS A O 1
ATOM 718 N N . ARG A 1 86 ? -3.765 -9.906 3.003 1.00 95.44 86 ARG A N 1
ATOM 719 C CA . ARG A 1 86 ? -3.271 -10.225 4.350 1.00 95.44 86 ARG A CA 1
ATOM 720 C C . ARG A 1 86 ? -3.586 -9.101 5.338 1.00 95.44 86 ARG A C 1
ATOM 722 O O . ARG A 1 86 ? -4.094 -9.401 6.414 1.00 95.44 86 ARG A O 1
ATOM 729 N N . LEU A 1 87 ? -3.340 -7.841 4.967 1.00 96.56 87 LEU A N 1
ATOM 730 C CA . LEU A 1 87 ? -3.636 -6.674 5.809 1.00 96.56 87 LEU A CA 1
ATOM 731 C C . LEU A 1 87 ? -5.113 -6.630 6.221 1.00 96.56 87 LEU A C 1
ATOM 733 O O . LEU A 1 87 ? -5.415 -6.377 7.381 1.00 96.56 87 LEU A O 1
ATOM 737 N N . CYS A 1 88 ? -6.026 -6.966 5.307 1.00 96.81 88 CYS A N 1
ATOM 738 C CA . CYS A 1 88 ? -7.464 -6.915 5.570 1.00 96.81 88 CYS A CA 1
ATOM 739 C C . CYS A 1 88 ? -8.066 -8.163 6.245 1.00 96.81 88 CYS A C 1
ATOM 741 O O . CYS A 1 88 ? -9.277 -8.189 6.469 1.00 96.81 88 CYS A O 1
ATOM 743 N N . GLN A 1 89 ? -7.260 -9.188 6.561 1.00 92.81 89 GLN A N 1
ATOM 744 C CA . GLN A 1 89 ? -7.620 -10.349 7.402 1.00 92.81 89 GLN A CA 1
ATOM 745 C C . GLN A 1 89 ? -9.013 -10.963 7.133 1.00 92.81 89 GLN A C 1
ATOM 747 O O . GLN A 1 89 ? -9.752 -11.301 8.052 1.00 92.81 89 GLN A O 1
ATOM 752 N N . GLY A 1 90 ? -9.398 -11.101 5.862 1.00 86.38 90 GLY A N 1
ATOM 753 C CA . GLY A 1 90 ? -10.691 -11.677 5.465 1.00 86.38 90 GLY A CA 1
ATOM 754 C C . GLY A 1 90 ? -11.669 -10.669 4.864 1.00 86.38 90 GLY A C 1
ATOM 755 O O . GLY A 1 90 ? -12.393 -11.045 3.945 1.00 86.38 90 GLY A O 1
ATOM 756 N N . SER A 1 91 ? -11.584 -9.391 5.243 1.00 94.19 91 SER A N 1
ATOM 757 C CA . SER A 1 91 ? -12.324 -8.300 4.589 1.00 94.19 91 SER A CA 1
ATOM 758 C C . SER A 1 91 ? -11.868 -8.114 3.132 1.00 94.19 91 SER A C 1
ATOM 760 O O . SER A 1 91 ? -10.839 -8.665 2.699 1.00 94.19 91 SER A O 1
ATOM 762 N N . THR A 1 92 ? -12.637 -7.359 2.351 1.00 96.31 92 THR A N 1
ATOM 763 C CA . THR A 1 92 ? -12.287 -7.046 0.963 1.00 96.31 92 THR A CA 1
ATOM 764 C C . THR A 1 92 ? -11.243 -5.935 0.946 1.00 96.31 92 THR A C 1
ATOM 766 O O . THR A 1 92 ? -11.426 -4.884 1.556 1.00 96.31 92 THR A O 1
ATOM 769 N N . ALA A 1 93 ? -10.127 -6.173 0.258 1.00 97.62 93 ALA A N 1
ATOM 770 C CA . ALA A 1 93 ? -9.093 -5.166 0.071 1.00 97.62 93 ALA A CA 1
ATOM 771 C C . ALA A 1 93 ? -9.431 -4.329 -1.168 1.00 97.62 93 ALA A C 1
ATOM 773 O O . ALA A 1 93 ? -9.361 -4.822 -2.293 1.00 97.62 93 ALA A O 1
ATOM 774 N N . GLN A 1 94 ? -9.808 -3.073 -0.958 1.00 97.88 94 GLN A N 1
ATOM 775 C CA . GLN A 1 94 ? -9.943 -2.083 -2.016 1.00 97.88 94 GLN A CA 1
ATOM 776 C C . GLN A 1 94 ? -8.585 -1.410 -2.227 1.00 97.88 94 GLN A C 1
ATOM 778 O O . GLN A 1 94 ? -8.041 -0.810 -1.301 1.00 97.88 94 GLN A O 1
ATOM 783 N N . ILE A 1 95 ? -8.037 -1.533 -3.435 1.00 96.75 95 ILE A N 1
ATOM 784 C CA . ILE A 1 95 ? -6.710 -1.022 -3.788 1.00 96.75 95 ILE A CA 1
ATOM 785 C C . ILE A 1 95 ? -6.873 0.146 -4.758 1.00 96.75 95 ILE A C 1
ATOM 787 O O . ILE A 1 95 ? -7.474 -0.016 -5.821 1.00 96.75 95 ILE A O 1
ATOM 791 N N . THR A 1 96 ? -6.296 1.295 -4.416 1.00 96.00 96 THR A N 1
ATOM 792 C CA . THR A 1 96 ? -6.234 2.477 -5.284 1.00 96.00 96 THR A CA 1
ATOM 793 C C . THR A 1 96 ? -4.786 2.732 -5.674 1.00 96.00 96 THR A C 1
ATOM 795 O O . THR A 1 96 ? -3.953 3.058 -4.831 1.00 96.00 96 THR A O 1
ATOM 798 N N . LEU A 1 97 ? -4.476 2.584 -6.961 1.00 92.56 97 LEU A N 1
ATOM 799 C CA . LEU A 1 97 ? -3.140 2.836 -7.503 1.00 92.56 97 LEU A CA 1
ATOM 800 C C . LEU A 1 97 ? -2.929 4.343 -7.682 1.00 92.56 97 LEU A C 1
ATOM 802 O O . LEU A 1 97 ? -3.709 4.996 -8.370 1.00 92.56 97 LEU A O 1
ATOM 806 N N . GLN A 1 98 ? -1.872 4.884 -7.078 1.00 91.19 98 GLN A N 1
ATOM 807 C CA . GLN A 1 98 ? -1.509 6.300 -7.182 1.00 91.19 98 GLN A CA 1
ATOM 808 C C . GLN A 1 98 ? -0.410 6.523 -8.229 1.00 91.19 98 GLN A C 1
ATOM 810 O O . GLN A 1 98 ? -0.468 7.477 -9.001 1.00 91.19 98 GLN A O 1
ATOM 815 N N . GLN A 1 99 ? 0.592 5.638 -8.270 1.00 86.62 99 GLN A N 1
ATOM 816 C CA . GLN A 1 99 ? 1.754 5.756 -9.156 1.00 86.62 99 GLN A CA 1
ATOM 817 C C . GLN A 1 99 ? 2.384 4.384 -9.442 1.00 86.62 99 GLN A C 1
ATOM 819 O O . GLN A 1 99 ? 2.092 3.402 -8.767 1.00 86.62 99 GLN A O 1
ATOM 824 N N . GLY A 1 100 ? 3.263 4.319 -10.447 1.00 77.31 100 GLY A N 1
ATOM 825 C CA . GLY A 1 100 ? 4.135 3.164 -10.700 1.00 77.31 100 GLY A CA 1
ATOM 826 C C . GLY A 1 100 ? 3.497 2.061 -11.535 1.00 77.31 100 GLY A C 1
ATOM 827 O O . GLY A 1 100 ? 4.107 1.021 -11.766 1.00 77.31 100 GLY A O 1
ATOM 828 N N . VAL A 1 101 ? 2.293 2.300 -12.058 1.00 68.25 101 VAL A N 1
ATOM 829 C CA . VAL A 1 101 ? 1.684 1.425 -13.059 1.00 68.25 101 VAL A CA 1
ATOM 830 C C . VAL A 1 101 ? 2.406 1.643 -14.382 1.00 68.25 101 VAL A C 1
ATOM 832 O O . VAL A 1 101 ? 2.211 2.651 -15.066 1.00 68.25 101 VAL A O 1
ATOM 835 N N . GLN A 1 102 ? 3.277 0.707 -14.750 1.00 64.44 102 GLN A N 1
ATOM 836 C CA . GLN A 1 102 ? 3.796 0.666 -16.108 1.00 64.44 102 GLN A CA 1
ATOM 837 C C . GLN A 1 102 ? 2.635 0.334 -17.056 1.00 64.44 102 GLN A C 1
ATOM 839 O O . GLN A 1 102 ? 1.923 -0.645 -16.840 1.00 64.44 102 GLN A O 1
ATOM 844 N N . SER A 1 103 ? 2.436 1.147 -18.101 1.00 64.31 103 SER A N 1
ATOM 845 C CA . SER A 1 103 ? 1.462 0.822 -19.150 1.00 64.31 103 SER A CA 1
ATOM 846 C C . SER A 1 103 ? 1.785 -0.546 -19.754 1.00 64.31 103 SER A C 1
ATOM 848 O O . SER A 1 103 ? 2.949 -0.826 -20.056 1.00 64.31 103 SER A O 1
ATOM 850 N N . LEU A 1 104 ? 0.750 -1.371 -19.938 1.00 58.88 104 LEU A N 1
ATOM 851 C CA . LEU A 1 104 ? 0.844 -2.721 -20.500 1.00 58.88 104 LEU A CA 1
ATOM 852 C C . LEU A 1 104 ? 1.542 -2.729 -21.870 1.00 58.88 104 LEU A C 1
ATOM 854 O O . LEU A 1 104 ? 2.286 -3.650 -22.187 1.00 58.88 104 LEU A O 1
ATOM 858 N N . GLU A 1 105 ? 1.339 -1.671 -22.652 1.00 61.28 105 GLU A N 1
ATOM 859 C CA . GLU A 1 105 ? 1.852 -1.519 -24.018 1.00 61.28 105 GLU A CA 1
ATOM 860 C C . GLU A 1 105 ? 3.283 -0.963 -24.061 1.00 61.28 105 GLU A C 1
ATOM 862 O O . GLU A 1 105 ? 3.894 -0.860 -25.128 1.00 61.28 105 GLU A O 1
ATOM 867 N N . LYS A 1 106 ? 3.850 -0.575 -22.911 1.00 66.50 106 LYS A N 1
ATOM 868 C CA . LYS A 1 106 ? 5.163 0.066 -22.867 1.00 66.50 106 LYS A CA 1
ATOM 869 C C . LYS A 1 106 ? 6.266 -0.970 -23.064 1.00 66.50 106 LYS A C 1
ATOM 871 O O . LYS A 1 106 ? 6.720 -1.602 -22.107 1.00 66.50 106 LYS A O 1
ATOM 876 N N . LEU A 1 107 ? 6.731 -1.081 -24.307 1.00 66.31 107 LEU A N 1
ATOM 877 C CA . LEU A 1 107 ? 7.890 -1.889 -24.671 1.00 66.31 107 LEU A CA 1
ATOM 878 C C . LEU A 1 107 ? 9.115 -1.496 -23.823 1.00 66.31 107 LEU A C 1
ATOM 880 O O . LEU A 1 107 ? 9.333 -0.309 -23.552 1.00 66.31 107 LEU A O 1
ATOM 884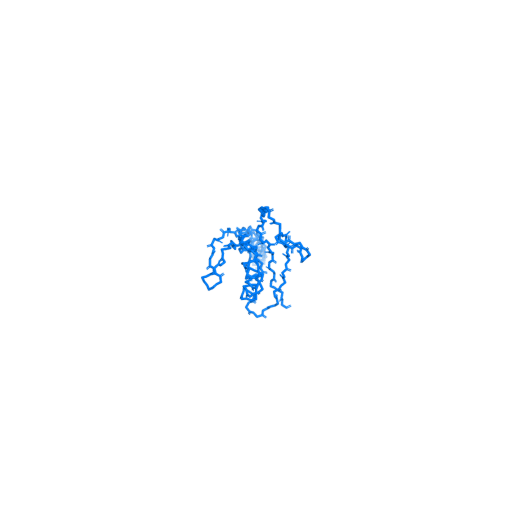 N N . PRO A 1 108 ? 9.930 -2.470 -23.385 1.00 66.94 108 PRO A N 1
ATOM 885 C CA . PRO A 1 108 ? 11.154 -2.176 -22.659 1.00 66.94 108 PRO A CA 1
ATOM 886 C C . PRO A 1 108 ? 12.126 -1.408 -23.564 1.00 66.94 108 PRO A C 1
ATOM 888 O O . PRO A 1 108 ? 12.609 -1.937 -24.560 1.00 66.94 108 PRO A O 1
ATOM 891 N N . THR A 1 109 ? 12.416 -0.154 -23.217 1.00 69.81 109 THR A N 1
ATOM 892 C CA . THR A 1 109 ? 13.408 0.671 -23.920 1.00 69.81 109 THR A CA 1
ATOM 893 C C . THR A 1 109 ? 14.817 0.384 -23.395 1.00 69.81 109 THR A C 1
ATOM 895 O O . THR A 1 109 ? 14.983 0.058 -22.218 1.00 69.81 109 THR A O 1
ATOM 898 N N . SER A 1 110 ? 15.839 0.528 -24.245 1.00 69.81 110 SER A N 1
ATOM 899 C CA . SER A 1 110 ? 17.252 0.468 -23.846 1.00 69.81 110 SER A CA 1
ATOM 900 C C . SER A 1 110 ? 17.972 1.761 -24.264 1.00 69.81 110 SER A C 1
ATOM 902 O O . SER A 1 110 ? 17.954 2.067 -25.457 1.00 69.81 110 SER A O 1
ATOM 904 N N . PRO A 1 111 ? 18.584 2.523 -23.332 1.00 69.06 111 PRO A N 1
ATOM 905 C CA . PRO A 1 111 ? 18.603 2.294 -21.884 1.00 69.06 111 PRO A CA 1
ATOM 906 C C . PRO A 1 111 ? 17.216 2.495 -21.249 1.00 69.06 111 PRO A C 1
ATOM 908 O O . PRO A 1 111 ? 16.359 3.210 -21.777 1.00 69.06 111 PRO A O 1
ATOM 911 N N . ARG A 1 112 ? 16.967 1.840 -20.108 1.00 64.31 112 ARG A N 1
ATOM 912 C CA . ARG A 1 112 ? 15.700 2.018 -19.385 1.00 64.31 112 ARG A CA 1
ATOM 913 C C . ARG A 1 112 ? 15.710 3.346 -18.627 1.00 64.31 112 ARG A C 1
ATOM 915 O O . ARG A 1 112 ? 16.621 3.557 -17.828 1.00 64.31 112 ARG A O 1
ATOM 922 N N . PRO A 1 113 ? 14.697 4.209 -18.801 1.00 69.69 113 PRO A N 1
ATOM 923 C CA . PRO A 1 113 ? 14.493 5.325 -17.892 1.00 69.69 113 PRO A CA 1
ATOM 924 C C . PRO A 1 113 ? 14.154 4.801 -16.492 1.00 69.69 113 PRO A C 1
ATOM 926 O O . PRO A 1 113 ? 13.532 3.743 -16.356 1.00 69.69 113 PRO A O 1
ATOM 929 N N . TYR A 1 114 ? 14.552 5.558 -15.466 1.00 69.06 114 TYR A N 1
ATOM 930 C CA . TYR A 1 114 ? 14.208 5.277 -14.073 1.00 69.06 114 TYR A CA 1
ATOM 931 C C . TYR A 1 114 ? 12.692 5.079 -13.937 1.00 69.06 114 TYR A C 1
ATOM 933 O O . TYR A 1 114 ? 11.902 5.906 -14.400 1.00 69.06 114 TYR A O 1
ATOM 941 N N . GLN A 1 115 ? 12.293 3.952 -13.351 1.00 76.19 115 GLN A N 1
ATOM 942 C CA . GLN A 1 115 ? 10.892 3.629 -13.115 1.00 76.19 115 GLN A CA 1
ATOM 943 C C . GLN A 1 115 ? 10.499 4.128 -11.720 1.00 76.19 115 GLN A C 1
ATOM 945 O O . GLN A 1 115 ? 11.240 3.886 -10.768 1.00 76.19 115 GLN A O 1
ATOM 950 N N . PRO A 1 116 ? 9.376 4.853 -11.587 1.00 84.50 116 PRO A N 1
ATOM 951 C CA . PRO A 1 116 ? 8.911 5.288 -10.281 1.00 84.50 116 PRO A CA 1
ATOM 952 C C . PRO A 1 116 ? 8.420 4.095 -9.456 1.00 84.50 116 PRO A C 1
ATOM 954 O O . PRO A 1 116 ? 7.936 3.109 -10.013 1.00 84.50 116 PRO A O 1
ATOM 957 N N . ASP A 1 117 ? 8.493 4.229 -8.134 1.00 89.44 117 ASP A N 1
ATOM 958 C CA . ASP A 1 117 ? 7.925 3.271 -7.185 1.00 89.44 117 ASP A CA 1
ATOM 959 C C . ASP A 1 117 ? 6.427 3.032 -7.441 1.00 89.44 117 ASP A C 1
ATOM 961 O O . ASP A 1 117 ? 5.687 3.931 -7.860 1.00 89.44 117 ASP A O 1
ATOM 965 N N . LEU A 1 118 ? 5.973 1.814 -7.144 1.00 90.62 118 LEU A N 1
ATOM 966 C CA . LEU A 1 118 ? 4.559 1.458 -7.139 1.00 90.62 118 LEU A CA 1
ATOM 967 C C . LEU A 1 118 ? 3.939 1.928 -5.825 1.00 90.62 118 LEU A C 1
ATOM 969 O O . LEU A 1 118 ? 4.243 1.392 -4.760 1.00 90.62 118 LEU A O 1
ATOM 973 N N . ILE A 1 119 ? 3.069 2.932 -5.912 1.00 93.94 119 ILE A N 1
ATOM 974 C CA . ILE A 1 119 ? 2.411 3.542 -4.755 1.00 93.94 119 ILE A CA 1
ATOM 975 C C . ILE A 1 119 ? 0.926 3.207 -4.809 1.00 93.94 119 ILE A C 1
ATOM 977 O O . ILE A 1 119 ? 0.256 3.483 -5.809 1.00 93.94 119 ILE A O 1
ATOM 981 N N . ALA A 1 120 ? 0.415 2.615 -3.733 1.00 96.19 120 ALA A N 1
ATOM 982 C CA . ALA A 1 120 ? -0.969 2.185 -3.633 1.00 96.19 120 ALA A CA 1
ATOM 983 C C . ALA A 1 120 ? -1.546 2.442 -2.239 1.00 96.19 120 ALA A C 1
ATOM 985 O O . ALA A 1 120 ? -0.903 2.193 -1.221 1.00 96.19 120 ALA A O 1
ATOM 986 N N . GLU A 1 121 ? -2.795 2.887 -2.204 1.00 97.38 121 GLU A N 1
ATOM 987 C CA . GLU A 1 121 ? -3.604 2.954 -0.992 1.00 97.38 121 GLU A CA 1
ATOM 988 C C . GLU A 1 121 ? -4.425 1.667 -0.867 1.00 97.38 121 GLU A C 1
ATOM 990 O O . GLU A 1 121 ? -5.009 1.196 -1.846 1.00 97.38 121 GLU A O 1
ATOM 995 N N . VAL A 1 122 ? -4.478 1.099 0.335 1.00 97.94 122 VAL A N 1
ATOM 996 C CA . VAL A 1 122 ? -5.258 -0.100 0.648 1.00 97.94 122 VAL A CA 1
ATOM 997 C C . VAL A 1 122 ? -6.281 0.245 1.714 1.00 97.94 122 VAL A C 1
ATOM 999 O O . VAL A 1 122 ? -5.922 0.636 2.827 1.00 97.94 122 VAL A O 1
ATOM 1002 N N . ARG A 1 123 ? -7.560 0.055 1.385 1.00 97.75 123 ARG A N 1
ATOM 1003 C CA . ARG A 1 123 ? -8.679 0.176 2.320 1.00 97.75 123 ARG A CA 1
ATOM 1004 C C . ARG A 1 123 ? -9.359 -1.166 2.530 1.00 97.75 123 ARG A C 1
ATOM 1006 O O . ARG A 1 123 ? -9.673 -1.866 1.571 1.00 97.75 123 ARG A O 1
ATOM 1013 N N . CYS A 1 124 ? -9.616 -1.514 3.783 1.00 97.62 124 CYS A N 1
ATOM 1014 C CA . CYS A 1 124 ? -10.330 -2.734 4.134 1.00 97.62 124 CYS A CA 1
ATOM 1015 C C . CYS A 1 124 ? -11.821 -2.431 4.276 1.00 97.62 124 CYS A C 1
ATOM 1017 O O . CYS A 1 124 ? -12.242 -1.795 5.243 1.00 97.62 124 CYS A O 1
ATOM 1019 N N . ILE A 1 125 ? -12.611 -2.880 3.301 1.00 95.69 125 ILE A N 1
ATOM 1020 C CA . ILE A 1 125 ? -14.068 -2.726 3.285 1.00 95.69 125 ILE A CA 1
ATOM 1021 C C . ILE A 1 125 ? -14.724 -4.044 3.712 1.00 95.69 125 ILE A C 1
ATOM 1023 O O . ILE A 1 125 ? -14.263 -5.127 3.334 1.00 95.69 125 ILE A O 1
ATOM 1027 N N . LYS A 1 126 ? -15.759 -3.941 4.546 1.00 87.19 126 LYS A N 1
ATOM 1028 C CA . LYS A 1 126 ? -16.566 -5.086 4.982 1.00 87.19 126 LYS A CA 1
ATOM 1029 C C . LYS A 1 126 ? -17.548 -5.498 3.898 1.00 87.19 126 LYS A C 1
ATOM 1031 O O . LYS A 1 126 ? -18.104 -4.583 3.255 1.00 87.19 126 LYS A O 1
#

pLDDT: mean 81.6, std 14.03, range [52.09, 97.94]

Foldseek 3Di:
DVVVVVVVVVVVVVVVVVVVVVVVVVVVPPDDDQPFFDWDWDADPVLGWTWTWTDSDLFKIKIWTADDDPVSLVVSVVCVVVVLCVSLPNFDKDKDWDAQDDPPPDDQDVVHDDGGTTIIMIGGDD

Secondary structure (DSSP, 8-state):
-HHHHHHHHHHHHHHHHHHHHHHHHHGGGS---PPPPPPEEEEETTTTEEEEEEEEETTEEEEEEPP--HHHHHHHHHHHHHHHHHHTTTSEEEEEEEE----TT----SSPPPPPPEEEEEEEE-

Radius of gyration: 28.12 Å; chains: 1; bounding box: 61×40×83 Å